Protein AF-A0A3S1RIY6-F1 (afdb_monomer_lite)

Structure (mmCIF, N/CA/C/O backbone):
data_AF-A0A3S1RIY6-F1
#
_entry.id   AF-A0A3S1RIY6-F1
#
loop_
_atom_site.group_PDB
_atom_site.id
_atom_site.type_symbol
_atom_site.label_atom_id
_atom_site.label_alt_id
_atom_site.label_comp_id
_atom_site.label_asym_id
_atom_site.label_entity_id
_atom_site.label_seq_id
_atom_site.pdbx_PDB_ins_code
_atom_site.Cartn_x
_atom_site.Cartn_y
_atom_site.Cartn_z
_atom_site.occupancy
_atom_site.B_iso_or_equiv
_atom_site.auth_seq_id
_atom_site.auth_comp_id
_atom_site.auth_asym_id
_atom_site.auth_atom_id
_atom_site.pdbx_PDB_model_num
ATOM 1 N N . MET A 1 1 ? -24.231 -4.253 39.512 1.00 35.91 1 MET A N 1
ATOM 2 C CA . MET A 1 1 ? -23.791 -5.224 38.495 1.00 35.91 1 MET A CA 1
ATOM 3 C C . MET A 1 1 ? -24.404 -4.764 37.200 1.00 35.91 1 MET A C 1
ATOM 5 O O . MET A 1 1 ? -25.585 -4.988 36.999 1.00 35.91 1 MET A O 1
ATOM 9 N N . ASP A 1 2 ? -23.645 -4.023 36.409 1.00 27.34 2 ASP A N 1
ATOM 10 C CA . ASP A 1 2 ? -24.039 -3.686 35.048 1.00 27.34 2 ASP A CA 1
ATOM 11 C C . ASP A 1 2 ? -22.739 -3.614 34.246 1.00 27.34 2 ASP A C 1
ATOM 13 O O . ASP A 1 2 ? -21.909 -2.732 34.461 1.00 27.34 2 ASP A O 1
ATOM 17 N N . GLN A 1 3 ? -22.477 -4.667 33.478 1.00 28.89 3 GLN A N 1
ATOM 18 C CA . GLN A 1 3 ? -21.347 -4.756 32.562 1.00 28.89 3 GLN A CA 1
ATOM 19 C C . GLN A 1 3 ? -21.934 -4.871 31.164 1.00 28.89 3 GLN A C 1
ATOM 21 O O . GLN A 1 3 ? -22.239 -5.963 30.690 1.00 28.89 3 GLN A O 1
ATOM 26 N N . THR A 1 4 ? -22.097 -3.732 30.507 1.00 28.58 4 THR A N 1
ATOM 27 C CA . THR A 1 4 ? -22.354 -3.676 29.071 1.00 28.58 4 THR A CA 1
ATOM 28 C C . THR A 1 4 ? -21.042 -4.001 28.349 1.00 28.58 4 THR A C 1
ATOM 30 O O . THR A 1 4 ? -20.061 -3.277 28.543 1.00 28.58 4 THR A O 1
ATOM 33 N N . PRO A 1 5 ? -20.951 -5.061 27.524 1.00 32.81 5 PRO A N 1
ATOM 34 C CA . PRO A 1 5 ? -19.734 -5.333 26.776 1.00 32.81 5 PRO A CA 1
ATOM 35 C C . PRO A 1 5 ? -19.618 -4.319 25.637 1.00 32.81 5 PRO A C 1
ATOM 37 O O . PRO A 1 5 ? -20.478 -4.254 24.759 1.00 32.81 5 PRO A O 1
ATOM 40 N N . CYS A 1 6 ? -18.540 -3.537 25.638 1.00 29.17 6 CYS A N 1
ATOM 41 C CA . CYS A 1 6 ? -18.138 -2.752 24.478 1.00 29.17 6 CYS A CA 1
ATOM 42 C C . CYS A 1 6 ? -17.820 -3.721 23.328 1.00 29.17 6 CYS A C 1
ATOM 44 O O . CYS A 1 6 ? -16.926 -4.564 23.437 1.00 29.17 6 CYS A O 1
ATOM 46 N N . ALA A 1 7 ? -18.592 -3.644 22.244 1.00 31.36 7 ALA A N 1
ATOM 47 C CA . ALA A 1 7 ? -18.404 -4.463 21.057 1.00 31.36 7 ALA A CA 1
ATOM 48 C C . ALA A 1 7 ? -17.079 -4.086 20.374 1.00 31.36 7 ALA A C 1
ATOM 50 O O . ALA A 1 7 ? -16.993 -3.108 19.632 1.00 31.36 7 ALA A O 1
ATOM 51 N N . ALA A 1 8 ? -16.036 -4.875 20.630 1.00 33.03 8 ALA A N 1
ATOM 52 C CA . ALA A 1 8 ? -14.768 -4.788 19.923 1.00 33.03 8 ALA A CA 1
ATOM 53 C C . ALA A 1 8 ? -15.004 -5.032 18.423 1.00 33.03 8 ALA A C 1
ATOM 55 O O . ALA A 1 8 ? -15.366 -6.138 18.008 1.00 33.03 8 ALA A O 1
ATOM 56 N N . ARG A 1 9 ? -14.806 -3.994 17.602 1.00 35.38 9 ARG A N 1
ATOM 57 C CA . ARG A 1 9 ? -14.815 -4.106 16.140 1.00 35.38 9 ARG A CA 1
ATOM 58 C C . ARG A 1 9 ? -13.643 -4.997 15.722 1.00 35.38 9 ARG A C 1
ATOM 60 O O . ARG A 1 9 ? -12.498 -4.560 15.688 1.00 35.38 9 ARG A O 1
ATOM 67 N N . LYS A 1 10 ? -13.926 -6.265 15.421 1.00 34.72 10 LYS A N 1
ATOM 68 C CA . LYS A 1 10 ? -12.970 -7.199 14.813 1.00 34.72 10 LYS A CA 1
ATOM 69 C C . LYS A 1 10 ? -12.788 -6.821 13.337 1.00 34.72 10 LYS A C 1
ATOM 71 O O . LYS A 1 10 ? -13.495 -7.339 12.480 1.00 34.72 10 LYS A O 1
ATOM 76 N N . GLY A 1 11 ? -11.902 -5.867 13.056 1.00 33.53 11 GLY A N 1
ATOM 77 C CA . GLY A 1 11 ? -11.528 -5.481 11.690 1.00 33.53 11 GLY A CA 1
ATOM 78 C C . GLY A 1 11 ? -10.600 -6.508 11.025 1.00 33.53 11 GLY A C 1
ATOM 79 O O . GLY A 1 11 ? -9.813 -7.174 11.701 1.00 33.53 11 GLY A O 1
ATOM 80 N N . VAL A 1 12 ? -10.703 -6.649 9.702 1.00 40.56 12 VAL A N 1
ATOM 81 C CA . VAL A 1 12 ? -9.741 -7.362 8.837 1.00 40.56 12 VAL A CA 1
ATOM 82 C C . VAL A 1 12 ? -8.506 -6.474 8.655 1.00 40.56 12 VAL A C 1
ATOM 84 O O . VAL A 1 12 ? -8.635 -5.251 8.613 1.00 40.56 12 VAL A O 1
ATOM 87 N N . CYS A 1 13 ? -7.297 -7.036 8.608 1.00 36.84 13 CYS A N 1
ATOM 88 C CA . CYS A 1 13 ? -6.064 -6.272 8.808 1.00 36.84 13 CYS A CA 1
ATOM 89 C C . CYS A 1 13 ? -5.017 -6.517 7.719 1.00 36.84 13 CYS A C 1
ATOM 91 O O . CYS A 1 13 ? -4.410 -7.574 7.682 1.00 36.84 13 CYS A O 1
ATOM 93 N N . GLY A 1 14 ? -4.673 -5.471 6.968 1.00 35.19 14 GLY A N 1
ATOM 94 C CA . GLY A 1 14 ? -3.287 -5.228 6.575 1.00 35.19 14 GLY A CA 1
ATOM 95 C C . GLY A 1 14 ? -2.860 -5.723 5.194 1.00 35.19 14 GLY A C 1
ATOM 96 O O . GLY A 1 14 ? -2.897 -6.916 4.924 1.00 35.19 14 GLY A O 1
ATOM 97 N N . HIS A 1 15 ? -2.377 -4.770 4.393 1.00 33.91 15 HIS A N 1
ATOM 98 C CA . HIS A 1 15 ? -1.645 -4.910 3.128 1.00 33.91 15 HIS A CA 1
ATOM 99 C C . HIS A 1 15 ? -0.216 -4.455 3.363 1.00 33.91 15 HIS A C 1
ATOM 101 O O . HIS A 1 15 ? -0.038 -3.484 4.091 1.00 33.91 15 HIS A O 1
ATOM 107 N N . TRP A 1 16 ? 0.792 -5.169 2.852 1.00 42.72 16 TRP A N 1
ATOM 108 C CA . TRP A 1 16 ? 2.188 -4.781 3.066 1.00 42.72 16 TRP A CA 1
ATOM 109 C C . TRP A 1 16 ? 3.105 -5.327 1.958 1.00 42.72 16 TRP A C 1
ATOM 111 O O . TRP A 1 16 ? 2.882 -6.425 1.458 1.00 42.72 16 TRP A O 1
ATOM 121 N N . CYS A 1 17 ? 4.151 -4.565 1.652 1.00 28.09 17 CYS A N 1
ATOM 122 C CA . CYS A 1 17 ? 5.409 -4.884 0.962 1.00 28.09 17 CYS A CA 1
ATOM 123 C C . CYS A 1 17 ? 6.441 -4.097 1.809 1.00 28.09 17 CYS A C 1
ATOM 125 O O . CYS A 1 17 ? 6.129 -2.998 2.239 1.00 28.09 17 CYS A O 1
ATOM 127 N N . LYS A 1 18 ? 7.436 -4.695 2.473 1.00 41.38 18 LYS A N 1
ATOM 128 C CA . LYS A 1 18 ? 8.821 -4.806 2.007 1.00 41.38 18 LYS A CA 1
ATOM 129 C C . LYS A 1 18 ? 9.585 -5.792 2.906 1.00 41.38 18 LYS A C 1
ATOM 131 O O . LYS A 1 18 ? 9.272 -6.012 4.081 1.00 41.38 18 LYS A O 1
ATOM 136 N N . TYR A 1 19 ? 10.593 -6.431 2.335 1.00 43.19 19 TYR A N 1
ATOM 137 C CA . TYR A 1 19 ? 11.400 -7.482 2.944 1.00 43.19 19 TYR A CA 1
ATOM 138 C C . TYR A 1 19 ? 11.985 -7.108 4.301 1.00 43.19 19 TYR A C 1
ATOM 140 O O . TYR A 1 19 ? 12.648 -6.090 4.449 1.00 43.19 19 TYR A O 1
ATOM 148 N N . ARG A 1 20 ? 11.847 -8.034 5.257 1.00 46.81 20 ARG A N 1
ATOM 149 C CA . ARG A 1 20 ? 12.282 -7.911 6.657 1.00 46.81 20 ARG A CA 1
ATOM 150 C C . ARG A 1 20 ? 11.552 -6.806 7.428 1.00 46.81 20 ARG A C 1
ATOM 152 O O . ARG A 1 20 ? 12.162 -5.856 7.895 1.00 46.81 20 ARG A O 1
ATOM 159 N N . LYS A 1 21 ? 10.298 -7.069 7.786 1.00 51.34 21 LYS A N 1
ATOM 160 C CA . LYS A 1 21 ? 9.875 -7.516 9.131 1.00 51.34 21 LYS A CA 1
ATOM 161 C C . LYS A 1 21 ? 8.347 -7.409 9.212 1.00 51.34 21 LYS A C 1
ATOM 163 O O . LYS A 1 21 ? 7.731 -6.541 8.612 1.00 51.34 21 LYS A O 1
ATOM 168 N N . SER A 1 22 ? 7.759 -8.301 9.999 1.00 58.22 22 SER A N 1
ATOM 169 C CA . SER A 1 22 ? 6.489 -8.074 10.696 1.00 58.22 22 SER A CA 1
ATOM 170 C C . SER A 1 22 ? 5.176 -8.670 10.180 1.00 58.22 22 SER A C 1
ATOM 172 O O . SER A 1 22 ? 4.260 -8.683 10.989 1.00 58.22 22 SER A O 1
ATOM 174 N N . PHE A 1 23 ? 5.029 -9.283 8.993 1.00 58.00 23 PHE A N 1
ATOM 175 C CA . PHE A 1 23 ? 3.749 -9.983 8.690 1.00 58.00 23 PHE A CA 1
ATOM 176 C C . PHE A 1 23 ? 3.431 -11.071 9.716 1.00 58.00 23 PHE A C 1
ATOM 178 O O . PHE A 1 23 ? 2.338 -11.136 10.270 1.00 58.00 23 PHE A O 1
ATOM 185 N N . HIS A 1 24 ? 4.434 -11.893 10.019 1.00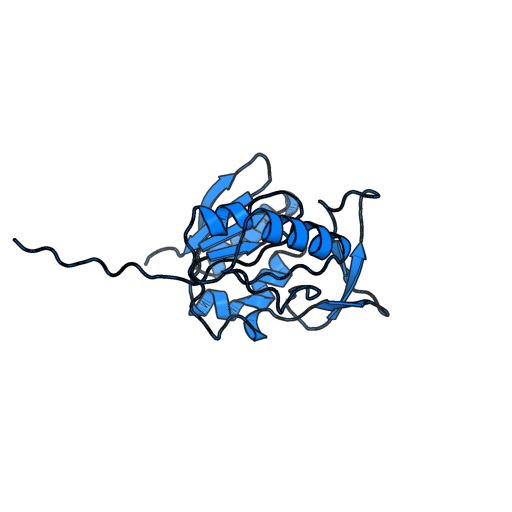 57.12 24 HIS A N 1
ATOM 186 C CA . HIS A 1 24 ? 4.337 -12.900 11.064 1.00 57.12 24 HIS A CA 1
ATOM 187 C C . HIS A 1 24 ? 4.202 -12.276 12.458 1.00 57.12 24 HIS A C 1
ATOM 189 O O . HIS A 1 24 ? 3.623 -12.905 13.331 1.00 57.12 24 HIS A O 1
ATOM 195 N N . ILE A 1 25 ? 4.700 -11.052 12.677 1.00 64.56 25 ILE A N 1
ATOM 196 C CA . ILE A 1 25 ? 4.535 -10.336 13.950 1.00 64.56 25 ILE A CA 1
ATOM 197 C C . ILE A 1 25 ? 3.079 -9.890 14.093 1.00 64.56 25 ILE A C 1
ATOM 199 O O . ILE A 1 25 ? 2.451 -10.208 15.091 1.00 64.56 25 ILE A O 1
ATOM 203 N N . VAL A 1 26 ? 2.497 -9.242 13.085 1.00 67.12 26 VAL A N 1
ATOM 204 C CA . VAL A 1 26 ? 1.083 -8.844 13.100 1.00 67.12 26 VAL A CA 1
ATOM 205 C C . VAL A 1 26 ? 0.185 -10.078 13.217 1.00 67.12 26 VAL A C 1
ATOM 207 O O . VAL A 1 26 ? -0.679 -10.125 14.089 1.00 67.12 26 VAL A O 1
ATOM 210 N N . SER A 1 27 ? 0.438 -11.117 12.414 1.00 70.06 27 SER A N 1
ATOM 211 C CA . SER A 1 27 ? -0.279 -12.399 12.479 1.00 70.06 27 SER A CA 1
ATOM 212 C C . SER A 1 27 ? -0.234 -13.021 13.881 1.00 70.06 27 SER A C 1
ATOM 214 O O . SER A 1 27 ? -1.275 -13.430 14.389 1.00 70.06 27 SER A O 1
ATOM 216 N N . LYS A 1 28 ? 0.937 -13.038 14.536 1.00 65.50 28 LYS A N 1
ATOM 217 C CA . LYS A 1 28 ? 1.121 -13.663 15.857 1.00 65.50 28 LYS A CA 1
ATOM 218 C C . LYS A 1 28 ? 0.683 -12.801 17.038 1.00 65.50 28 LYS A C 1
ATOM 220 O O . LYS A 1 28 ? 0.238 -13.352 18.038 1.00 65.50 28 LYS A O 1
ATOM 225 N N . PHE A 1 29 ? 0.840 -11.481 16.959 1.00 71.56 29 PHE A N 1
ATOM 226 C CA . PHE A 1 29 ? 0.741 -10.593 18.123 1.00 71.56 29 PHE A CA 1
ATOM 227 C C . PHE A 1 29 ? -0.426 -9.607 18.060 1.00 71.56 29 PHE A C 1
ATOM 229 O O . PHE A 1 29 ? -0.853 -9.124 19.103 1.00 71.56 29 PHE A O 1
ATOM 236 N N . CYS A 1 30 ? -0.990 -9.338 16.880 1.00 74.06 30 CYS A N 1
ATOM 237 C CA . CYS A 1 30 ? -2.136 -8.433 16.733 1.00 74.06 30 CYS A CA 1
ATOM 238 C C . CYS A 1 30 ? -3.470 -9.177 16.553 1.00 74.06 30 CYS A C 1
ATOM 240 O O . CYS A 1 30 ? -4.514 -8.537 16.484 1.00 74.06 30 CYS A O 1
ATOM 242 N N . SER A 1 31 ? -3.444 -10.515 16.476 1.00 79.19 31 SER A N 1
ATOM 243 C CA . SER A 1 31 ? -4.620 -11.387 16.301 1.00 79.19 31 SER A CA 1
ATOM 244 C C . SER A 1 31 ? -5.628 -10.913 15.235 1.00 79.19 31 SER A C 1
ATOM 246 O O . SER A 1 31 ? -6.832 -10.862 15.512 1.00 79.19 31 SER A O 1
ATOM 248 N N . PRO A 1 32 ? -5.186 -10.547 14.016 1.00 83.00 32 PRO A N 1
ATOM 249 C CA . PRO A 1 32 ? -6.114 -10.142 12.974 1.00 83.00 32 PRO A CA 1
ATOM 250 C C . PRO A 1 32 ? -6.952 -11.329 12.497 1.00 83.00 32 PRO A C 1
ATOM 252 O O . PRO A 1 32 ? -6.477 -12.467 12.446 1.00 83.00 32 PRO A O 1
ATOM 255 N N . SER A 1 33 ? -8.194 -11.044 12.105 1.00 86.44 33 SER A N 1
ATOM 256 C CA . SER A 1 33 ? -9.096 -12.052 11.535 1.00 86.44 33 SER A CA 1
ATOM 257 C C . SER A 1 33 ? -8.578 -12.606 10.203 1.00 86.44 33 SER A C 1
ATOM 259 O O . SER A 1 33 ? -8.671 -13.806 9.962 1.00 86.44 33 SER A O 1
ATOM 261 N N . GLU A 1 34 ? -7.995 -11.745 9.370 1.00 90.50 34 GLU A N 1
ATOM 262 C CA . GLU A 1 34 ? -7.371 -12.073 8.087 1.00 90.50 34 GLU A CA 1
ATOM 263 C C . GLU A 1 34 ? -6.351 -10.975 7.734 1.00 90.50 34 GLU A C 1
ATOM 265 O O . GLU A 1 34 ? -6.549 -9.808 8.091 1.00 90.50 34 GLU A O 1
ATOM 270 N N . ILE A 1 35 ? -5.271 -11.367 7.051 1.00 91.56 35 ILE A N 1
ATOM 271 C CA . ILE A 1 35 ? -4.254 -10.493 6.456 1.00 91.56 35 ILE A CA 1
ATOM 272 C C . ILE A 1 35 ? -4.254 -10.682 4.950 1.00 91.56 35 ILE A C 1
ATOM 274 O O . ILE A 1 35 ? -4.184 -11.816 4.500 1.00 91.56 35 ILE A O 1
ATOM 278 N N . ILE A 1 36 ? -4.300 -9.601 4.172 1.00 93.62 36 ILE A N 1
ATOM 279 C CA . ILE A 1 36 ? -4.349 -9.665 2.706 1.00 93.62 36 ILE A CA 1
ATOM 280 C C . ILE A 1 36 ? -3.091 -9.011 2.144 1.00 93.62 36 ILE A C 1
ATOM 282 O O . ILE A 1 36 ? -2.884 -7.816 2.316 1.00 93.62 36 ILE A O 1
ATOM 286 N N . ILE A 1 37 ? -2.238 -9.778 1.468 1.00 93.00 37 ILE A N 1
ATOM 287 C CA . ILE A 1 37 ? -0.924 -9.282 1.041 1.00 93.00 37 ILE A CA 1
ATOM 288 C C . ILE A 1 37 ? -0.893 -8.988 -0.457 1.00 93.00 37 ILE A C 1
ATOM 290 O O . ILE A 1 37 ? -1.213 -9.850 -1.270 1.00 93.00 37 ILE A O 1
ATOM 294 N N . PHE A 1 38 ? -0.405 -7.793 -0.793 1.00 95.19 38 PHE A N 1
ATOM 295 C CA . PHE A 1 38 ? -0.047 -7.381 -2.146 1.00 95.19 38 PHE A CA 1
ATOM 296 C C . PHE A 1 38 ? 1.457 -7.137 -2.170 1.00 95.19 38 PHE A C 1
ATOM 298 O O . PHE A 1 38 ? 1.952 -6.180 -1.579 1.00 95.19 38 PHE A O 1
ATOM 305 N N . GLU A 1 39 ? 2.178 -8.044 -2.818 1.00 94.50 39 GLU A N 1
ATOM 306 C CA . GLU A 1 39 ? 3.630 -8.000 -2.951 1.00 94.50 39 GLU A CA 1
ATOM 307 C C . GLU A 1 39 ? 3.974 -8.333 -4.407 1.00 94.50 39 GLU A C 1
ATOM 309 O O . GLU A 1 39 ? 3.844 -9.495 -4.805 1.00 94.50 39 GLU A O 1
ATOM 314 N N . PRO A 1 40 ? 4.344 -7.336 -5.224 1.00 94.25 40 PRO A N 1
ATOM 315 C CA . PRO A 1 40 ? 4.599 -7.542 -6.644 1.00 94.25 40 PRO A CA 1
ATOM 316 C C . PRO A 1 40 ? 6.003 -8.069 -6.963 1.00 94.25 40 PRO A C 1
ATOM 318 O O . PRO A 1 40 ? 6.206 -8.617 -8.044 1.00 94.25 40 PRO A O 1
ATOM 321 N N . ASN A 1 41 ? 6.987 -7.904 -6.073 1.00 92.12 41 ASN A N 1
ATOM 322 C CA . ASN A 1 41 ? 8.376 -8.253 -6.362 1.00 92.12 41 ASN A CA 1
ATOM 323 C C . ASN A 1 41 ? 8.583 -9.781 -6.246 1.00 92.12 41 ASN A C 1
ATOM 325 O O . ASN A 1 41 ? 8.442 -10.331 -5.153 1.00 92.12 41 ASN A O 1
ATOM 329 N N . PRO A 1 42 ? 8.957 -10.501 -7.324 1.00 91.38 42 PRO A N 1
ATOM 330 C CA . PRO A 1 42 ? 9.031 -11.967 -7.302 1.00 91.38 42 PRO A CA 1
ATOM 331 C C . PRO A 1 42 ? 10.009 -12.531 -6.270 1.00 91.38 42 PRO A C 1
ATOM 333 O O . PRO A 1 42 ? 9.673 -13.462 -5.541 1.00 91.38 42 PRO A O 1
ATOM 336 N N . ASN A 1 43 ? 11.174 -11.899 -6.119 1.00 89.88 43 ASN A N 1
ATOM 337 C CA . ASN A 1 43 ? 12.148 -12.295 -5.103 1.00 89.88 43 ASN A CA 1
ATOM 338 C C . ASN A 1 43 ? 11.541 -12.185 -3.673 1.00 89.88 43 ASN A C 1
ATOM 340 O O . ASN A 1 43 ? 12.027 -12.798 -2.721 1.00 89.88 43 ASN A O 1
ATOM 344 N N . ALA A 1 44 ? 10.473 -11.387 -3.506 1.00 89.12 44 ALA A N 1
ATOM 345 C CA . ALA A 1 44 ? 9.912 -10.947 -2.220 1.00 89.12 44 ALA A CA 1
ATOM 346 C C . ALA A 1 44 ? 8.867 -11.876 -1.735 1.00 89.12 44 ALA A C 1
ATOM 348 O O . ALA A 1 44 ? 8.869 -12.282 -0.576 1.00 89.12 44 ALA A O 1
ATOM 349 N N . ILE A 1 45 ? 8.047 -12.260 -2.692 1.00 92.88 45 ILE A N 1
ATOM 350 C CA . ILE A 1 45 ? 7.144 -13.373 -2.612 1.00 92.88 45 ILE A CA 1
ATOM 351 C C . ILE A 1 45 ? 7.895 -14.610 -2.105 1.00 92.88 45 ILE A C 1
ATOM 353 O O . ILE A 1 45 ? 7.412 -15.257 -1.176 1.00 92.88 45 ILE A O 1
ATOM 357 N N . ASP A 1 46 ? 9.083 -14.909 -2.639 1.00 92.44 46 ASP A N 1
ATOM 358 C CA . ASP A 1 46 ? 9.847 -16.089 -2.220 1.00 92.44 46 ASP A CA 1
ATOM 359 C C . ASP A 1 46 ? 10.266 -16.016 -0.745 1.00 92.44 46 ASP A C 1
ATOM 361 O O . ASP A 1 46 ? 10.002 -16.939 0.033 1.00 92.44 46 ASP A O 1
ATOM 365 N N . ILE A 1 47 ? 10.836 -14.887 -0.309 1.00 90.62 47 ILE A N 1
ATOM 366 C CA . ILE A 1 47 ? 11.221 -14.693 1.099 1.00 90.62 47 ILE A CA 1
ATOM 367 C C . ILE A 1 47 ? 9.991 -14.639 2.021 1.00 90.62 47 ILE A C 1
ATOM 369 O O . ILE A 1 47 ? 10.014 -15.180 3.132 1.00 90.62 47 ILE A O 1
ATOM 373 N N . LEU A 1 48 ? 8.902 -14.011 1.582 1.00 89.69 48 LEU A N 1
ATOM 374 C CA . LEU A 1 48 ? 7.640 -13.933 2.312 1.00 89.69 48 LEU A CA 1
ATOM 375 C C . LEU A 1 48 ? 7.080 -15.330 2.580 1.00 89.69 48 LEU A C 1
ATOM 377 O O . LEU A 1 48 ? 6.766 -15.641 3.728 1.00 89.69 48 LEU A O 1
ATOM 381 N N . LYS A 1 49 ? 7.000 -16.184 1.555 1.00 91.44 49 LYS A N 1
ATOM 382 C CA . LYS A 1 49 ? 6.488 -17.556 1.680 1.00 91.44 49 LYS A CA 1
ATOM 383 C C . LYS A 1 49 ? 7.285 -18.368 2.699 1.00 91.44 49 LYS A C 1
ATOM 385 O O . LYS A 1 49 ? 6.689 -19.030 3.550 1.00 91.44 49 LYS A O 1
ATOM 390 N N . ILE A 1 50 ? 8.616 -18.255 2.677 1.00 90.62 50 ILE A N 1
ATOM 391 C CA . ILE A 1 50 ? 9.488 -18.890 3.677 1.00 90.62 50 ILE A CA 1
ATOM 392 C C . ILE A 1 50 ? 9.145 -18.381 5.083 1.00 90.62 50 ILE A C 1
ATOM 394 O O . ILE A 1 50 ? 8.930 -19.176 5.997 1.00 90.62 50 ILE A O 1
ATOM 398 N N . ASN A 1 51 ? 9.029 -17.063 5.262 1.00 87.44 51 ASN A N 1
ATOM 399 C CA . ASN A 1 51 ? 8.722 -16.469 6.564 1.00 87.44 51 ASN A CA 1
ATOM 400 C C . ASN A 1 51 ? 7.347 -16.881 7.102 1.00 87.44 51 ASN A C 1
ATOM 402 O O . ASN A 1 51 ? 7.230 -17.149 8.298 1.00 87.44 51 ASN A O 1
ATOM 406 N N . LEU A 1 52 ? 6.319 -16.933 6.251 1.00 89.25 52 LEU A N 1
ATOM 407 C CA . LEU A 1 52 ? 4.978 -17.383 6.636 1.00 89.25 52 LEU A CA 1
ATOM 408 C C . LEU A 1 52 ? 5.001 -18.847 7.084 1.00 89.25 52 LEU A C 1
ATOM 410 O O . LEU A 1 52 ? 4.464 -19.168 8.146 1.00 89.25 52 LEU A O 1
ATOM 414 N N . SER A 1 53 ? 5.697 -19.706 6.331 1.00 89.75 53 SER A N 1
ATOM 415 C CA . SER A 1 53 ? 5.857 -21.124 6.663 1.00 89.75 53 SER A CA 1
ATOM 416 C C . SER A 1 53 ? 6.583 -21.322 7.994 1.00 89.75 53 SER A C 1
ATOM 418 O O . SER A 1 53 ? 6.102 -22.062 8.848 1.00 89.75 53 SER A O 1
ATOM 420 N N . LEU A 1 54 ? 7.714 -20.640 8.206 1.00 88.81 54 LEU A N 1
ATOM 421 C CA . LEU A 1 54 ? 8.495 -20.737 9.447 1.00 88.81 54 LEU A CA 1
ATOM 422 C C . LEU A 1 54 ? 7.714 -20.269 10.681 1.00 88.81 54 LEU A C 1
ATOM 424 O O . LEU A 1 54 ? 8.021 -20.665 11.803 1.00 88.81 54 LEU A O 1
ATOM 428 N N . ASN A 1 55 ? 6.712 -19.412 10.486 1.00 84.88 55 ASN A N 1
ATOM 429 C CA . ASN A 1 55 ? 5.924 -18.838 11.565 1.00 84.88 55 ASN A CA 1
ATOM 430 C C . ASN A 1 55 ? 4.537 -19.468 11.735 1.00 84.88 55 ASN A C 1
ATOM 432 O O . ASN A 1 55 ? 3.825 -19.042 12.642 1.00 84.88 55 ASN A O 1
ATOM 436 N N . ALA A 1 56 ? 4.181 -20.473 10.929 1.00 88.62 56 ALA A N 1
ATOM 437 C CA . ALA A 1 56 ? 2.872 -21.129 10.945 1.00 88.62 56 ALA A CA 1
ATOM 438 C C . ALA A 1 56 ? 1.692 -20.138 10.836 1.00 88.62 56 ALA A C 1
ATOM 440 O O . ALA A 1 56 ? 0.664 -20.289 11.495 1.00 88.62 56 ALA A O 1
ATOM 441 N N . CYS A 1 57 ? 1.850 -19.099 10.012 1.00 85.69 57 CYS A N 1
ATOM 442 C CA . CYS A 1 57 ? 0.809 -18.100 9.786 1.00 85.69 57 CYS A CA 1
ATOM 443 C C . CYS A 1 57 ? -0.287 -18.674 8.875 1.00 85.69 57 CYS A C 1
ATOM 445 O O . CYS A 1 57 ? -0.052 -18.869 7.686 1.00 85.69 57 CYS A O 1
ATOM 447 N N . SER A 1 58 ? -1.480 -18.924 9.419 1.00 86.06 58 SER A N 1
ATOM 448 C CA . SER A 1 58 ? -2.626 -19.482 8.676 1.00 86.06 58 SER A CA 1
ATOM 449 C C . SER A 1 58 ? -3.703 -18.458 8.310 1.00 86.06 58 SER A C 1
ATOM 451 O O . SER A 1 58 ? -4.567 -18.745 7.488 1.00 86.06 58 SER A O 1
ATOM 453 N N . ASN A 1 59 ? -3.657 -17.257 8.888 1.00 86.94 59 ASN A N 1
ATOM 454 C CA . ASN A 1 59 ? -4.616 -16.174 8.652 1.00 86.94 59 ASN A CA 1
ATOM 455 C C . ASN A 1 59 ? -4.164 -15.194 7.557 1.00 86.94 59 ASN A C 1
ATOM 457 O O . ASN A 1 59 ? -4.554 -14.029 7.580 1.00 86.94 59 ASN A O 1
ATOM 461 N N . VAL A 1 60 ? -3.314 -15.639 6.629 1.00 90.31 60 VAL A N 1
ATOM 462 C CA . VAL A 1 60 ? -2.723 -14.795 5.585 1.00 90.31 60 VAL A CA 1
ATOM 463 C C . VAL A 1 60 ? -3.223 -15.237 4.216 1.00 90.31 60 VAL A C 1
ATOM 465 O O . VAL A 1 60 ? -2.910 -16.330 3.753 1.00 90.31 60 VAL A O 1
ATOM 468 N N . ASN A 1 61 ? -3.983 -14.364 3.569 1.00 91.81 61 ASN A N 1
ATOM 469 C CA . ASN A 1 61 ? -4.420 -14.473 2.192 1.00 91.81 61 ASN A CA 1
ATOM 470 C C . ASN A 1 61 ? -3.291 -14.017 1.252 1.00 91.81 61 ASN A C 1
ATOM 472 O O . ASN A 1 61 ? -2.824 -12.875 1.310 1.00 91.81 61 ASN A O 1
ATOM 476 N N . ILE A 1 62 ? -2.863 -14.944 0.396 1.00 93.44 62 ILE A N 1
ATOM 477 C CA . ILE A 1 62 ? -1.755 -14.791 -0.553 1.00 93.44 62 ILE A CA 1
ATOM 478 C C . ILE A 1 62 ? -2.222 -14.792 -2.018 1.00 93.44 62 ILE A C 1
ATOM 480 O O . ILE A 1 62 ? -1.396 -14.910 -2.922 1.00 93.44 62 ILE A O 1
ATOM 484 N N . ASP A 1 63 ? -3.525 -14.654 -2.267 1.00 94.75 63 ASP A N 1
ATOM 485 C CA . ASP A 1 63 ? -4.107 -14.731 -3.615 1.00 94.75 63 ASP A CA 1
ATOM 486 C C . ASP A 1 63 ? -3.670 -13.564 -4.519 1.00 94.75 63 ASP A C 1
ATOM 488 O O . ASP A 1 63 ? -3.762 -13.653 -5.742 1.00 94.75 63 ASP A O 1
ATOM 492 N N . TYR A 1 64 ? -3.155 -12.482 -3.925 1.00 94.75 64 TYR A N 1
ATOM 493 C CA . TYR A 1 64 ? -2.752 -11.256 -4.620 1.00 94.75 64 TYR A CA 1
ATOM 494 C C . TYR A 1 64 ? -1.229 -11.062 -4.711 1.00 94.75 64 TYR A C 1
ATOM 496 O O . TYR A 1 64 ? -0.750 -9.985 -5.073 1.00 94.75 64 TYR A O 1
ATOM 504 N N . LEU A 1 65 ? -0.438 -12.100 -4.415 1.00 95.12 65 LEU A N 1
ATOM 505 C CA . LEU A 1 65 ? 1.006 -12.066 -4.658 1.00 95.12 65 LEU A CA 1
ATOM 506 C C . LEU A 1 65 ? 1.293 -11.930 -6.164 1.00 95.12 65 LEU A C 1
ATOM 508 O O . LEU A 1 65 ? 0.708 -12.631 -6.987 1.00 95.12 65 LEU A O 1
ATOM 512 N N . GLY A 1 66 ? 2.212 -11.032 -6.522 1.00 94.56 66 GLY A N 1
ATOM 513 C CA . GLY A 1 66 ? 2.531 -10.670 -7.908 1.00 94.56 66 GLY A CA 1
ATOM 514 C C . GLY A 1 66 ? 1.701 -9.509 -8.469 1.00 94.56 66 GLY A C 1
ATOM 515 O O . GLY A 1 66 ? 1.901 -9.123 -9.621 1.00 94.56 66 GLY A O 1
ATOM 516 N N . VAL A 1 67 ? 0.793 -8.935 -7.674 1.00 95.62 67 VAL A N 1
ATOM 517 C CA . VAL A 1 67 ? 0.010 -7.745 -8.033 1.00 95.62 67 VAL A CA 1
ATOM 518 C C . VAL A 1 67 ? 0.525 -6.537 -7.256 1.00 95.62 67 VAL A C 1
ATOM 520 O O . VAL A 1 67 ? 0.706 -6.596 -6.040 1.00 95.62 67 VAL A O 1
ATOM 523 N N . ALA A 1 68 ? 0.741 -5.429 -7.962 1.00 96.38 68 ALA A N 1
ATOM 524 C CA . ALA A 1 68 ? 0.990 -4.123 -7.363 1.00 96.38 68 ALA A CA 1
ATOM 525 C C . ALA A 1 68 ? -0.323 -3.337 -7.253 1.00 96.38 68 ALA A C 1
ATOM 527 O O . ALA A 1 68 ? -1.223 -3.491 -8.082 1.00 96.38 68 ALA A O 1
ATOM 528 N N . LEU A 1 69 ? -0.426 -2.464 -6.253 1.00 97.31 69 LEU A N 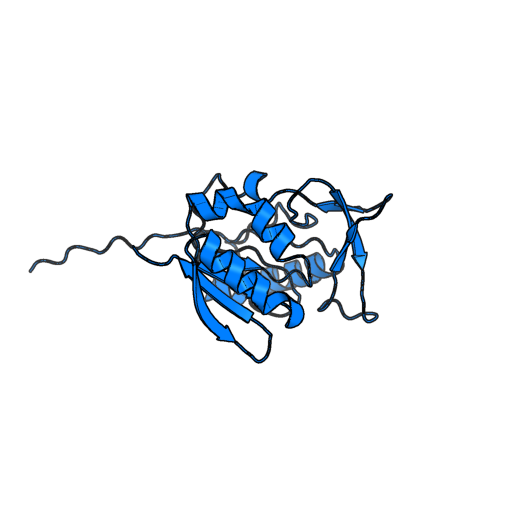1
ATOM 529 C CA . LEU A 1 69 ? -1.532 -1.514 -6.162 1.00 97.31 69 LEU A CA 1
ATOM 530 C C . LEU A 1 69 ? -1.164 -0.196 -6.851 1.00 97.31 69 LEU A C 1
ATOM 532 O O . LEU A 1 69 ? -0.033 0.270 -6.740 1.00 97.31 69 LEU A O 1
ATOM 536 N N . SER A 1 70 ? -2.120 0.396 -7.559 1.00 97.06 70 SER A N 1
ATOM 537 C CA . SER A 1 70 ? -1.981 1.686 -8.251 1.00 97.06 70 SER A CA 1
ATOM 538 C C . SER A 1 70 ? -3.325 2.395 -8.353 1.00 97.06 70 SER A C 1
ATOM 540 O O . SER A 1 70 ? -4.363 1.780 -8.124 1.00 97.06 70 SER A O 1
ATOM 542 N N . SER A 1 71 ? -3.345 3.674 -8.736 1.00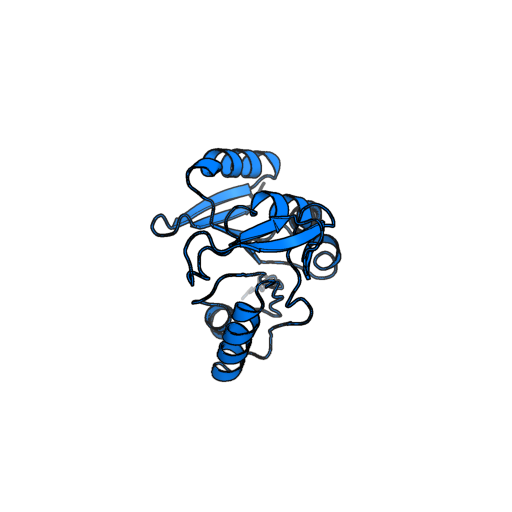 97.44 71 SER A N 1
ATOM 543 C CA . SER A 1 71 ? -4.617 4.380 -8.937 1.00 97.44 71 SER A CA 1
ATOM 544 C C . SER A 1 71 ? -5.362 3.944 -10.194 1.00 97.44 71 SER A C 1
ATOM 546 O O . SER A 1 71 ? -6.588 4.027 -10.242 1.00 97.44 71 SER A O 1
ATOM 548 N N . GLU A 1 72 ? -4.634 3.451 -11.194 1.00 96.62 72 GLU A N 1
ATOM 549 C CA . GLU A 1 72 ? -5.162 3.048 -12.495 1.00 96.62 72 GLU A CA 1
ATOM 550 C C . GLU A 1 72 ? -4.473 1.763 -12.982 1.00 96.62 72 GLU A C 1
ATOM 552 O O . GLU A 1 72 ? -3.324 1.508 -12.596 1.00 96.62 72 GLU A O 1
ATOM 557 N N . PRO A 1 73 ? -5.143 0.935 -13.809 1.00 97.31 73 PRO A N 1
ATOM 558 C CA . PRO A 1 73 ? -4.530 -0.254 -14.388 1.00 97.31 73 PRO A CA 1
ATOM 559 C C . PRO A 1 73 ? -3.311 0.087 -15.250 1.00 97.31 73 PRO A C 1
ATOM 561 O O . PRO A 1 73 ? -3.425 0.840 -16.213 1.00 97.31 73 PRO A O 1
ATOM 564 N N . LYS A 1 74 ? -2.162 -0.516 -14.939 1.00 95.81 74 LYS A N 1
ATOM 565 C CA . LYS A 1 74 ? -0.926 -0.392 -15.730 1.00 95.81 74 LYS A CA 1
ATOM 566 C C . LYS A 1 74 ? -0.058 -1.639 -15.600 1.00 95.81 74 LYS A C 1
ATOM 568 O O . LYS A 1 74 ? -0.330 -2.524 -14.785 1.00 95.81 74 LYS A O 1
ATOM 573 N N . ILE A 1 75 ? 0.985 -1.706 -16.417 1.00 96.38 75 ILE A N 1
ATOM 574 C CA . ILE A 1 75 ? 2.025 -2.731 -16.330 1.00 96.38 75 ILE A CA 1
ATOM 575 C C . ILE A 1 75 ? 3.344 -2.094 -15.907 1.00 96.38 75 ILE A C 1
ATOM 577 O O . ILE A 1 75 ? 3.670 -0.978 -16.306 1.00 96.38 75 ILE A O 1
ATOM 581 N N . ALA A 1 76 ? 4.092 -2.805 -15.072 1.00 95.50 76 ALA A N 1
ATOM 582 C CA . ALA A 1 76 ? 5.330 -2.312 -14.494 1.00 95.50 76 ALA A CA 1
ATOM 583 C C . ALA A 1 76 ? 6.418 -3.387 -14.471 1.00 95.50 76 ALA A C 1
ATOM 585 O O . ALA A 1 76 ? 6.155 -4.585 -14.618 1.00 95.50 76 ALA A O 1
ATOM 586 N N . ASN A 1 77 ? 7.649 -2.937 -14.252 1.00 94.12 77 ASN A N 1
ATOM 587 C CA . ASN A 1 77 ? 8.787 -3.771 -13.901 1.00 94.12 77 ASN A CA 1
ATOM 588 C C . ASN A 1 77 ? 9.349 -3.355 -12.543 1.00 94.12 77 ASN A C 1
ATOM 590 O O . ASN A 1 77 ? 9.217 -2.205 -12.119 1.00 94.12 77 ASN A O 1
ATOM 594 N N . VAL A 1 78 ? 10.011 -4.304 -11.878 1.00 91.00 78 VAL A N 1
ATOM 595 C CA . VAL A 1 78 ? 10.773 -3.999 -10.667 1.00 91.00 78 VAL A CA 1
ATOM 596 C C . VAL A 1 78 ? 12.032 -3.238 -11.060 1.00 91.00 78 VAL A C 1
ATOM 598 O O . VAL A 1 78 ? 12.825 -3.715 -11.873 1.00 91.00 78 VAL A O 1
ATOM 601 N N . PHE A 1 79 ? 12.232 -2.082 -10.447 1.00 89.06 79 PHE A N 1
ATOM 602 C CA . PHE A 1 79 ? 13.457 -1.307 -10.539 1.00 89.06 79 PHE A CA 1
ATOM 603 C C . PHE A 1 79 ? 14.187 -1.330 -9.196 1.00 89.06 79 PHE A C 1
ATOM 605 O O . PHE A 1 79 ? 13.567 -1.172 -8.146 1.00 89.06 79 PHE A O 1
ATOM 612 N N . TYR A 1 80 ? 15.506 -1.520 -9.229 1.00 87.00 80 TYR A N 1
ATOM 613 C CA . TYR A 1 80 ? 16.362 -1.510 -8.043 1.00 87.00 80 TYR A CA 1
ATOM 614 C C . TYR A 1 80 ? 17.319 -0.311 -8.132 1.00 87.00 80 TYR A C 1
ATOM 616 O O . TYR A 1 80 ? 18.322 -0.409 -8.844 1.00 87.00 80 TYR A O 1
ATOM 624 N N . PRO A 1 81 ? 17.050 0.803 -7.419 1.00 79.25 81 PRO A N 1
ATOM 625 C CA . PRO A 1 81 ? 17.918 1.985 -7.424 1.00 79.25 81 PRO A CA 1
ATOM 626 C C . PRO A 1 81 ? 19.354 1.664 -6.992 1.00 79.25 81 PRO A C 1
ATOM 628 O O . PRO A 1 81 ? 20.318 2.216 -7.517 1.00 79.25 81 PRO A O 1
ATOM 631 N N . ILE A 1 82 ? 19.493 0.726 -6.052 1.00 79.06 82 ILE A N 1
ATOM 632 C CA . ILE A 1 82 ? 20.767 0.154 -5.625 1.00 79.06 82 ILE A CA 1
ATOM 633 C C . ILE A 1 82 ? 20.724 -1.342 -5.938 1.00 79.06 82 ILE A C 1
ATOM 635 O O . ILE A 1 82 ? 19.813 -2.049 -5.502 1.00 79.06 82 ILE A O 1
ATOM 639 N N . SER A 1 83 ? 21.720 -1.832 -6.681 1.00 75.25 83 SER A N 1
ATOM 640 C CA . SER A 1 83 ? 21.817 -3.248 -7.058 1.00 75.25 83 SER A CA 1
ATOM 641 C C . SER A 1 83 ? 21.691 -4.159 -5.834 1.00 75.25 83 SER A C 1
ATOM 643 O O . SER A 1 83 ? 22.342 -3.936 -4.815 1.00 75.25 83 SER A O 1
ATOM 645 N N . ASN A 1 84 ? 20.872 -5.207 -5.946 1.00 64.88 84 ASN A N 1
ATOM 646 C CA . ASN A 1 84 ? 20.552 -6.163 -4.876 1.00 64.88 84 ASN A CA 1
ATOM 647 C C . ASN A 1 84 ? 19.934 -5.559 -3.599 1.00 64.88 84 ASN A C 1
ATOM 649 O O . ASN A 1 84 ? 19.777 -6.276 -2.608 1.00 64.88 84 ASN A O 1
ATOM 653 N N . ASN A 1 85 ? 19.526 -4.287 -3.598 1.00 72.44 85 ASN A N 1
ATOM 654 C CA . ASN A 1 85 ? 18.771 -3.710 -2.493 1.00 72.44 85 ASN A CA 1
ATOM 655 C C . ASN A 1 85 ? 17.266 -3.841 -2.744 1.00 72.44 85 ASN A C 1
ATOM 657 O O . ASN A 1 85 ? 16.603 -2.929 -3.235 1.00 72.44 85 ASN A O 1
ATOM 661 N N . MET A 1 86 ? 16.708 -4.994 -2.378 1.00 72.81 86 MET A N 1
ATOM 662 C CA . MET A 1 86 ? 15.267 -5.241 -2.509 1.00 72.81 86 MET A CA 1
ATOM 663 C C . MET A 1 86 ? 14.429 -4.361 -1.574 1.00 72.81 86 MET A C 1
ATOM 665 O O . MET A 1 86 ? 13.231 -4.211 -1.790 1.00 72.81 86 MET A O 1
ATOM 669 N N . GLY A 1 87 ? 15.066 -3.777 -0.555 1.00 64.75 87 GLY A N 1
ATOM 670 C CA . GLY A 1 87 ? 14.455 -2.858 0.391 1.00 64.75 87 GLY A CA 1
ATOM 671 C C . GLY A 1 87 ? 14.288 -1.436 -0.131 1.00 64.75 87 GLY A C 1
ATOM 672 O O . GLY A 1 87 ? 13.912 -0.602 0.662 1.00 64.75 87 GLY A O 1
ATOM 673 N N . GLN A 1 88 ? 14.588 -1.152 -1.399 1.00 77.19 88 GLN A N 1
ATOM 674 C CA . GLN A 1 88 ? 14.248 0.114 -2.068 1.00 77.19 88 GLN A CA 1
ATOM 675 C C . GLN A 1 88 ? 13.680 -0.147 -3.468 1.00 77.19 88 GLN A C 1
ATOM 677 O O . GLN A 1 88 ? 13.802 0.672 -4.376 1.00 77.19 88 GLN A O 1
ATOM 682 N N . ALA A 1 89 ? 13.147 -1.353 -3.683 1.00 83.50 89 ALA A N 1
ATOM 683 C CA . ALA A 1 89 ? 12.630 -1.753 -4.979 1.00 83.50 89 ALA A CA 1
ATOM 684 C C . ALA A 1 89 ? 11.362 -0.962 -5.309 1.00 83.50 89 ALA A C 1
ATOM 686 O O . ALA A 1 89 ? 10.444 -0.897 -4.498 1.00 83.50 89 ALA A O 1
ATOM 687 N N . GLN A 1 90 ? 11.301 -0.425 -6.522 1.00 88.19 90 GLN A N 1
ATOM 688 C CA . GLN A 1 90 ? 10.181 0.376 -7.003 1.00 88.19 90 GLN A CA 1
ATOM 689 C C . GLN A 1 90 ? 9.459 -0.341 -8.138 1.00 88.19 90 GLN A C 1
ATOM 691 O O . GLN A 1 90 ? 10.071 -1.110 -8.884 1.00 88.19 90 GLN A O 1
ATOM 696 N N . MET A 1 91 ? 8.168 -0.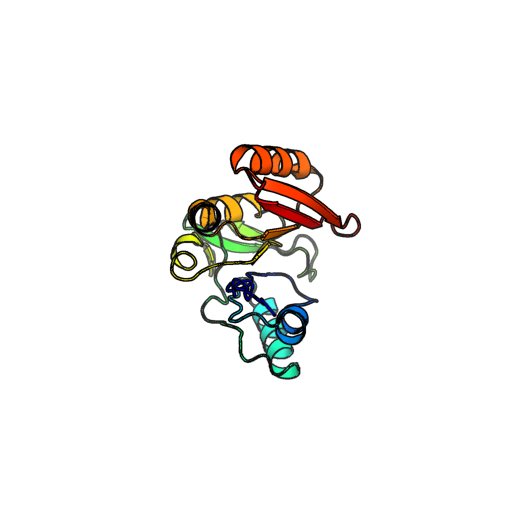061 -8.301 1.00 90.62 91 MET A N 1
ATOM 697 C CA . MET A 1 91 ? 7.400 -0.492 -9.471 1.00 90.62 91 MET A CA 1
ATOM 698 C C . MET A 1 91 ? 7.341 0.658 -10.473 1.00 90.62 91 MET A C 1
ATOM 700 O O . MET A 1 91 ? 6.615 1.628 -10.260 1.00 90.62 91 MET A O 1
ATOM 704 N N . LEU A 1 92 ? 8.105 0.554 -11.561 1.00 90.81 92 LEU A N 1
ATOM 705 C CA . LEU A 1 92 ? 8.122 1.564 -12.620 1.00 90.81 92 LEU A CA 1
ATOM 706 C C . LEU A 1 92 ? 7.322 1.082 -13.824 1.00 90.81 92 LEU A C 1
ATOM 708 O O . LEU A 1 92 ? 7.474 -0.060 -14.259 1.00 90.81 92 LEU A O 1
ATOM 712 N N . GLU A 1 93 ? 6.476 1.961 -14.354 1.00 92.44 93 GLU A N 1
ATOM 713 C CA . GLU A 1 93 ? 5.690 1.693 -15.556 1.00 92.44 93 GLU A CA 1
ATOM 714 C C . GLU A 1 93 ? 6.596 1.354 -16.746 1.00 92.44 93 GLU A C 1
ATOM 716 O O . GLU A 1 93 ? 7.679 1.923 -16.901 1.00 92.44 93 GLU A O 1
ATOM 721 N N . ALA A 1 94 ? 6.176 0.385 -17.560 1.00 90.88 94 ALA A N 1
ATOM 722 C CA . ALA A 1 94 ? 6.969 -0.105 -18.679 1.00 90.88 94 ALA A CA 1
ATOM 723 C C . ALA A 1 94 ? 6.085 -0.626 -19.817 1.00 90.88 94 ALA A C 1
ATOM 725 O O . ALA A 1 94 ? 5.157 -1.387 -19.565 1.00 90.88 94 ALA A O 1
ATOM 726 N N . ASP A 1 95 ? 6.454 -0.342 -21.070 1.00 86.81 95 ASP A N 1
ATOM 727 C CA . ASP A 1 95 ? 5.725 -0.801 -22.269 1.00 86.81 95 ASP A CA 1
ATOM 728 C C . ASP A 1 95 ? 5.572 -2.332 -22.342 1.00 86.81 95 ASP A C 1
ATOM 730 O O . ASP A 1 95 ? 4.611 -2.867 -22.900 1.00 86.81 95 ASP A O 1
ATOM 734 N N . HIS A 1 96 ? 6.532 -3.054 -21.758 1.00 89.12 96 HIS A N 1
ATOM 735 C CA . HIS A 1 96 ? 6.580 -4.515 -21.696 1.00 89.12 96 HIS A CA 1
ATOM 736 C C . HIS A 1 96 ? 6.835 -4.998 -20.259 1.00 89.12 96 HIS A C 1
ATOM 738 O O . HIS A 1 96 ? 7.728 -5.806 -20.001 1.00 89.12 96 HIS A O 1
ATOM 744 N N . GLY A 1 97 ? 6.079 -4.446 -19.306 1.00 88.12 97 GLY A N 1
ATOM 745 C CA . GLY A 1 97 ? 6.085 -4.867 -17.906 1.00 88.12 97 GLY A CA 1
ATOM 746 C C . GLY A 1 97 ? 5.497 -6.264 -17.679 1.00 88.12 97 GLY A C 1
ATOM 747 O O . GLY A 1 97 ? 4.569 -6.683 -18.372 1.00 88.12 97 GLY A O 1
ATOM 748 N N . VAL A 1 98 ? 6.016 -6.980 -16.678 1.00 92.88 98 VAL A N 1
ATOM 749 C CA . VAL A 1 98 ? 5.508 -8.309 -16.271 1.00 92.88 98 VAL A CA 1
ATOM 750 C C . VAL A 1 98 ? 4.635 -8.269 -15.015 1.00 92.88 98 VAL A C 1
ATOM 752 O O . VAL A 1 98 ? 3.965 -9.252 -14.700 1.00 92.88 98 VAL A O 1
ATOM 755 N N . ILE A 1 99 ? 4.618 -7.141 -14.303 1.00 94.56 99 ILE A N 1
ATOM 756 C CA . ILE A 1 99 ? 3.824 -6.939 -13.089 1.00 94.56 99 ILE A CA 1
ATOM 757 C C . ILE A 1 99 ? 2.561 -6.171 -13.447 1.00 94.56 99 ILE A C 1
ATOM 759 O O . ILE A 1 99 ? 2.621 -5.130 -14.100 1.00 94.56 99 ILE A O 1
ATOM 763 N N . LYS A 1 100 ? 1.414 -6.674 -12.988 1.00 96.25 100 LYS A N 1
ATOM 764 C CA . LYS A 1 100 ? 0.135 -5.973 -13.107 1.00 96.25 100 LYS A CA 1
ATOM 765 C C . LYS A 1 100 ? -0.041 -5.036 -11.922 1.00 96.25 100 LYS A C 1
ATOM 767 O O . LYS A 1 100 ? 0.024 -5.480 -10.776 1.00 96.25 100 LYS A O 1
ATOM 772 N N . CYS A 1 101 ? -0.328 -3.777 -12.212 1.00 96.75 101 CYS A N 1
ATOM 773 C CA . CYS A 1 101 ? -0.707 -2.775 -11.229 1.00 96.75 101 CYS A CA 1
ATOM 774 C C . CYS A 1 101 ? -2.206 -2.502 -11.363 1.00 96.75 101 CYS A C 1
ATOM 776 O O . CYS A 1 101 ? -2.678 -2.257 -12.475 1.00 96.75 101 CYS A O 1
ATOM 778 N N . LEU A 1 102 ? -2.960 -2.595 -10.267 1.00 97.62 102 LEU A N 1
ATOM 779 C CA . LEU A 1 102 ? -4.420 -2.481 -10.275 1.00 97.62 102 LEU A CA 1
ATOM 780 C C . LEU A 1 102 ? -4.935 -1.636 -9.095 1.00 97.62 102 LEU A C 1
ATOM 782 O O . LEU A 1 102 ? -4.327 -1.659 -8.023 1.00 97.62 102 LEU A O 1
ATOM 786 N N . PRO A 1 103 ? -6.093 -0.961 -9.236 1.00 98.19 103 PRO A N 1
ATOM 787 C CA . PRO A 1 103 ? -6.770 -0.318 -8.112 1.00 98.19 103 PRO A CA 1
ATOM 788 C C . PRO A 1 103 ? -7.135 -1.316 -7.018 1.00 98.19 103 PRO A C 1
ATOM 790 O O . PRO A 1 103 ? -7.820 -2.310 -7.270 1.00 98.19 103 PRO A O 1
ATOM 793 N N . GLY A 1 104 ? -6.709 -1.041 -5.784 1.00 96.56 104 GLY A N 1
ATOM 794 C CA . GLY A 1 104 ? -6.986 -1.920 -4.647 1.00 96.56 104 GLY A CA 1
ATOM 795 C C . GLY A 1 104 ? -8.471 -1.970 -4.278 1.00 96.56 104 GLY A C 1
ATOM 796 O O . GLY A 1 104 ? -8.955 -2.989 -3.789 1.00 96.56 104 GLY A O 1
ATOM 797 N N . ASP A 1 105 ? -9.237 -0.932 -4.613 1.00 97.31 105 ASP A N 1
ATOM 798 C CA . ASP A 1 105 ? -10.693 -0.914 -4.451 1.00 97.31 105 ASP A CA 1
ATOM 799 C C . ASP A 1 105 ? -11.422 -2.073 -5.156 1.00 97.31 105 ASP A C 1
ATOM 801 O O . ASP A 1 105 ? -12.519 -2.443 -4.731 1.00 97.31 105 ASP A O 1
ATOM 805 N N . LEU A 1 106 ? -10.811 -2.692 -6.177 1.00 96.00 106 LEU A N 1
ATOM 806 C CA . LEU A 1 106 ? -11.339 -3.898 -6.828 1.00 96.00 106 LEU A CA 1
ATOM 807 C C . LEU A 1 106 ? -11.417 -5.104 -5.878 1.00 96.00 106 LEU A C 1
ATOM 809 O O . LEU A 1 106 ? -12.247 -5.994 -6.069 1.00 96.00 106 LEU A O 1
ATOM 813 N N . PHE A 1 107 ? -10.570 -5.133 -4.850 1.00 94.00 107 PHE A N 1
ATOM 814 C CA . PHE A 1 107 ? -10.401 -6.278 -3.957 1.00 94.00 107 PHE A CA 1
ATOM 815 C C . PHE A 1 107 ? -10.907 -5.987 -2.538 1.00 94.00 107 PHE A C 1
ATOM 817 O O . PHE A 1 107 ? -11.448 -6.871 -1.876 1.00 94.00 107 PHE A O 1
ATOM 824 N N . LEU A 1 108 ? -10.760 -4.745 -2.061 1.00 94.25 108 LEU A N 1
ATOM 825 C CA . LEU A 1 108 ? -10.806 -4.438 -0.621 1.00 94.25 108 LEU A CA 1
ATOM 826 C C . LEU A 1 108 ? -12.134 -3.910 -0.099 1.00 94.25 108 LEU A C 1
ATOM 828 O O . LEU A 1 108 ? -12.370 -3.900 1.109 1.00 94.25 108 LEU A O 1
ATOM 832 N N . ARG A 1 109 ? -13.061 -3.556 -0.987 1.00 92.25 109 ARG A N 1
ATOM 833 C CA . ARG A 1 109 ? -14.393 -3.086 -0.582 1.00 92.25 109 ARG A CA 1
ATOM 834 C C . ARG A 1 109 ? -15.307 -4.198 -0.054 1.00 92.25 109 ARG A C 1
ATOM 836 O O . ARG A 1 109 ? -16.330 -3.904 0.551 1.00 92.25 109 ARG A O 1
ATOM 843 N N . GLN A 1 110 ? -14.953 -5.467 -0.264 1.00 89.62 110 GLN A N 1
ATOM 844 C CA . GLN A 1 110 ? -15.835 -6.606 0.023 1.00 89.62 110 GLN A CA 1
ATOM 845 C C . GLN A 1 110 ? -15.886 -7.007 1.506 1.00 89.62 110 GLN A C 1
ATOM 847 O O . GLN A 1 110 ? -16.826 -7.686 1.918 1.00 89.62 110 GLN A O 1
ATOM 852 N N . LYS A 1 111 ? -14.891 -6.620 2.317 1.00 88.31 111 LYS A N 1
ATOM 853 C CA . LYS A 1 111 ? -14.815 -6.963 3.746 1.00 88.31 111 LYS A CA 1
ATOM 854 C C . LYS A 1 111 ? -14.332 -5.768 4.582 1.00 88.31 111 LYS A C 1
ATOM 856 O O . LYS A 1 111 ? -13.585 -4.951 4.053 1.00 88.31 111 LYS A O 1
ATOM 861 N N . PRO A 1 112 ? -14.691 -5.679 5.880 1.00 93.25 112 PRO A N 1
ATOM 862 C CA . PRO A 1 112 ? -14.288 -4.560 6.732 1.00 93.25 112 PRO A CA 1
ATOM 863 C C . PRO A 1 112 ? -12.779 -4.464 6.949 1.00 93.25 112 PRO A C 1
ATOM 865 O O . PRO A 1 112 ? -12.216 -5.321 7.622 1.00 93.25 112 PRO A O 1
ATOM 868 N N . VAL A 1 113 ? -12.133 -3.396 6.478 1.00 94.25 113 VAL A N 1
ATOM 869 C CA . VAL A 1 113 ? -10.694 -3.161 6.690 1.00 94.25 113 VAL A CA 1
ATOM 870 C C . VAL A 1 113 ? -10.481 -2.256 7.903 1.00 94.25 113 VAL A C 1
ATOM 872 O O . VAL A 1 113 ? -10.883 -1.100 7.899 1.00 94.25 113 VAL A O 1
ATOM 875 N N . GLY A 1 114 ? -9.849 -2.773 8.956 1.00 93.50 114 GLY A N 1
ATOM 876 C CA . GLY A 1 114 ? -9.538 -2.010 10.169 1.00 93.50 114 GLY A CA 1
ATOM 877 C C . GLY A 1 114 ? -8.171 -1.326 10.138 1.00 93.50 114 GLY A C 1
ATOM 878 O O . GLY A 1 114 ? -7.966 -0.334 10.835 1.00 93.50 114 GLY A O 1
ATOM 879 N N . PHE A 1 115 ? -7.233 -1.847 9.343 1.00 94.94 115 PHE A N 1
ATOM 880 C CA . PHE A 1 115 ? -5.861 -1.351 9.315 1.00 94.94 115 PHE A CA 1
ATOM 881 C C . PHE A 1 115 ? -5.155 -1.649 7.989 1.00 94.94 115 PHE A C 1
ATOM 883 O O . PHE A 1 115 ? -5.371 -2.709 7.394 1.00 94.94 115 PHE A O 1
ATOM 890 N N . ILE A 1 116 ? -4.298 -0.730 7.543 1.00 95.56 116 ILE A N 1
ATOM 891 C CA . ILE A 1 116 ? -3.523 -0.814 6.298 1.00 95.56 116 ILE A CA 1
ATOM 892 C C . ILE A 1 116 ? -2.076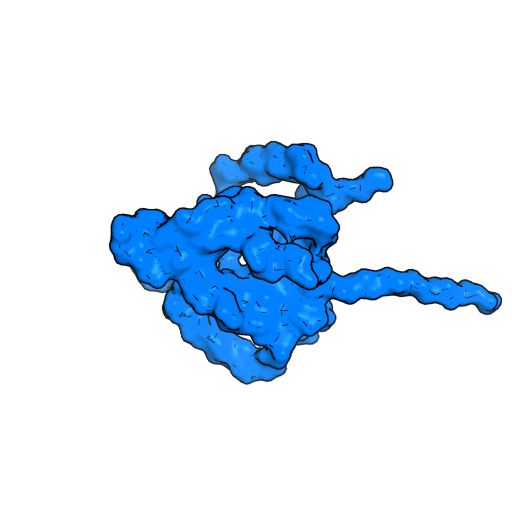 -0.400 6.587 1.00 95.56 116 ILE A C 1
ATOM 894 O O . ILE A 1 116 ? -1.861 0.570 7.310 1.00 95.56 116 ILE A O 1
ATOM 898 N N . LYS A 1 117 ? -1.087 -1.087 5.995 1.00 94.06 117 LYS A N 1
ATOM 899 C CA . LYS A 1 117 ? 0.240 -0.494 5.797 1.00 94.06 117 LYS A CA 1
ATOM 900 C C . LYS A 1 117 ? 0.473 -0.173 4.332 1.00 94.06 117 LYS A C 1
ATOM 902 O O . LYS A 1 117 ? -0.019 -0.859 3.443 1.00 94.06 117 LYS A O 1
ATOM 907 N N . ILE A 1 118 ? 1.231 0.885 4.092 1.00 95.31 118 ILE A N 1
ATOM 908 C CA . ILE A 1 118 ? 1.708 1.266 2.771 1.00 95.31 118 ILE A CA 1
ATOM 909 C C . ILE A 1 118 ? 3.213 1.521 2.878 1.00 95.31 118 ILE A C 1
ATOM 911 O O . ILE A 1 118 ? 3.647 2.389 3.625 1.00 95.31 118 ILE A O 1
ATOM 915 N N . ASP A 1 119 ? 3.997 0.720 2.167 1.00 91.69 119 ASP A N 1
ATOM 916 C CA . ASP A 1 119 ? 5.461 0.800 2.071 1.00 91.69 119 ASP A CA 1
ATOM 917 C C . ASP A 1 119 ? 5.806 0.264 0.683 1.00 91.69 119 ASP A C 1
ATOM 919 O O . ASP A 1 119 ? 5.843 -0.936 0.424 1.00 91.69 119 ASP A O 1
ATOM 923 N N . VAL A 1 120 ? 5.803 1.188 -0.272 1.00 91.38 120 VAL A N 1
ATOM 924 C CA . VAL A 1 120 ? 5.820 0.890 -1.714 1.00 91.38 120 VAL A CA 1
ATOM 925 C C . VAL A 1 120 ? 6.836 1.755 -2.461 1.00 91.38 120 VAL A C 1
ATOM 927 O O . VAL A 1 120 ? 6.818 1.801 -3.689 1.00 91.38 120 VAL A O 1
ATOM 930 N N . GLU A 1 121 ? 7.724 2.414 -1.715 1.00 88.56 121 GLU A N 1
ATOM 931 C CA . GLU A 1 121 ? 8.911 3.121 -2.195 1.00 88.56 121 GLU A CA 1
ATOM 932 C C . GLU A 1 121 ? 8.637 4.116 -3.328 1.00 88.56 121 GLU A C 1
ATOM 934 O O . GLU A 1 121 ? 9.157 3.995 -4.439 1.00 88.56 121 GLU A O 1
ATOM 939 N N . GLY A 1 122 ? 7.803 5.115 -3.039 1.00 86.75 122 GLY A N 1
ATOM 940 C CA . GLY A 1 122 ? 7.498 6.245 -3.919 1.00 86.75 122 GLY A CA 1
ATOM 941 C C . GLY A 1 122 ? 6.132 6.165 -4.608 1.00 86.75 122 GLY A C 1
ATOM 942 O O . GLY A 1 122 ? 5.714 7.122 -5.266 1.00 86.75 122 GLY A O 1
ATOM 943 N N . ALA A 1 123 ? 5.412 5.049 -4.458 1.00 93.31 123 ALA A N 1
ATOM 944 C CA . ALA A 1 123 ? 4.074 4.846 -5.021 1.00 93.31 123 ALA A CA 1
ATOM 945 C C . ALA A 1 123 ? 2.930 5.071 -4.009 1.00 93.31 123 ALA A C 1
ATOM 947 O O . ALA A 1 123 ? 1.777 4.758 -4.301 1.00 93.31 123 ALA A O 1
ATOM 948 N N . GLU A 1 124 ? 3.205 5.617 -2.822 1.00 95.75 124 GLU A N 1
ATOM 949 C CA . GLU A 1 124 ? 2.267 5.637 -1.690 1.00 95.75 124 GLU A CA 1
ATOM 950 C C . GLU A 1 124 ? 0.953 6.337 -2.037 1.00 95.75 124 GLU A C 1
ATOM 952 O O . GLU A 1 124 ? -0.132 5.827 -1.767 1.00 95.75 124 GLU A O 1
ATOM 957 N N . PHE A 1 125 ? 1.045 7.503 -2.675 1.00 97.44 125 PHE A N 1
ATOM 958 C CA . PHE A 1 125 ? -0.122 8.308 -3.034 1.00 97.44 125 PHE A CA 1
ATOM 959 C C . PHE A 1 125 ? -0.890 7.734 -4.229 1.00 97.44 125 PHE A C 1
ATOM 961 O O . PHE A 1 125 ? -2.105 7.912 -4.314 1.00 97.44 125 PHE A O 1
ATOM 968 N N . ASP A 1 126 ? -0.209 7.003 -5.118 1.00 97.50 126 ASP A N 1
ATOM 969 C CA . ASP A 1 126 ? -0.862 6.244 -6.190 1.00 97.50 126 ASP A CA 1
ATOM 970 C C . ASP A 1 126 ? -1.692 5.099 -5.587 1.00 97.50 126 ASP A C 1
ATOM 972 O O . ASP A 1 126 ? -2.854 4.909 -5.949 1.00 97.50 126 ASP A O 1
ATOM 976 N N . VAL A 1 127 ? -1.139 4.407 -4.583 1.00 98.12 127 VAL A N 1
ATOM 977 C CA . VAL A 1 127 ? -1.861 3.397 -3.800 1.00 98.12 127 VAL A CA 1
ATOM 978 C C . VAL A 1 127 ? -3.043 4.021 -3.067 1.00 98.12 127 VAL A C 1
ATOM 980 O O . VAL A 1 127 ? -4.155 3.534 -3.250 1.00 98.12 127 VAL A O 1
ATOM 983 N N . LEU A 1 128 ? -2.842 5.101 -2.296 1.00 98.44 128 LEU A N 1
ATOM 984 C CA . LEU A 1 128 ? -3.910 5.792 -1.555 1.00 98.44 128 LEU A CA 1
ATOM 985 C C . LEU A 1 128 ? -5.082 6.173 -2.466 1.00 98.44 128 LEU A C 1
ATOM 987 O O . LEU A 1 128 ? -6.235 5.938 -2.108 1.00 98.44 128 LEU A O 1
ATOM 991 N N . LYS A 1 129 ? -4.798 6.699 -3.664 1.00 98.50 129 LYS A N 1
ATOM 992 C CA . LYS A 1 129 ? -5.821 7.015 -4.669 1.00 98.50 129 LYS A CA 1
ATOM 993 C C . LYS A 1 129 ? -6.524 5.750 -5.188 1.00 98.50 129 LYS A C 1
ATOM 995 O O . LYS A 1 129 ? -7.740 5.755 -5.351 1.00 98.50 129 LYS A O 1
ATOM 1000 N N . GLY A 1 130 ? -5.798 4.651 -5.396 1.00 98.00 130 GLY A N 1
ATOM 1001 C CA . GLY A 1 130 ? -6.356 3.359 -5.826 1.00 98.00 130 GLY A CA 1
ATOM 1002 C C . GLY A 1 130 ? -7.200 2.617 -4.781 1.00 98.00 130 GLY A C 1
ATOM 1003 O O . GLY A 1 130 ? -7.956 1.713 -5.144 1.00 98.00 130 GLY A O 1
ATOM 1004 N N . ILE A 1 131 ? -7.082 2.980 -3.500 1.00 98.06 131 ILE A N 1
ATOM 1005 C CA . ILE A 1 131 ? -7.876 2.428 -2.385 1.00 98.06 131 ILE A CA 1
ATOM 1006 C C . ILE A 1 131 ? -8.813 3.464 -1.752 1.00 98.06 131 ILE A C 1
ATOM 1008 O O . ILE A 1 131 ? -9.294 3.265 -0.634 1.00 98.06 131 ILE A O 1
ATOM 1012 N N . GLN A 1 132 ? -9.055 4.586 -2.432 1.00 98.31 132 GLN A N 1
ATOM 1013 C CA . GLN A 1 132 ? -9.774 5.718 -1.858 1.00 98.31 132 GLN A CA 1
ATOM 1014 C C . GLN A 1 132 ? -11.151 5.315 -1.317 1.00 98.31 132 GLN A C 1
ATOM 1016 O O . GLN A 1 132 ? -11.484 5.643 -0.179 1.00 98.31 132 GLN A O 1
ATOM 1021 N N . GLY A 1 133 ? -11.941 4.554 -2.077 1.00 97.94 133 GLY A N 1
ATOM 1022 C CA . GLY A 1 133 ? -13.266 4.161 -1.606 1.00 97.94 133 GLY A CA 1
ATOM 1023 C C . GLY A 1 133 ? -13.225 3.131 -0.482 1.00 97.94 133 GLY A C 1
ATOM 1024 O O . GLY A 1 133 ? -14.130 3.105 0.344 1.00 97.94 133 GLY A O 1
ATOM 1025 N N . THR A 1 134 ? -12.178 2.310 -0.394 1.00 97.88 134 THR A N 1
ATOM 1026 C CA . THR A 1 134 ? -11.924 1.448 0.771 1.00 97.88 134 THR A CA 1
ATOM 1027 C C . THR A 1 134 ? -11.658 2.294 2.018 1.00 97.88 134 THR A C 1
ATOM 1029 O O . THR A 1 134 ? -12.195 1.992 3.085 1.00 97.88 134 THR A O 1
ATOM 1032 N N . ILE A 1 135 ? -10.875 3.370 1.890 1.00 97.94 135 ILE A N 1
ATOM 1033 C CA . ILE A 1 135 ? -10.580 4.306 2.986 1.00 97.94 135 ILE A CA 1
ATOM 1034 C C . ILE A 1 135 ? -11.845 5.046 3.429 1.00 97.94 135 ILE A C 1
ATOM 1036 O O . ILE A 1 135 ? -12.126 5.116 4.624 1.00 97.94 135 ILE A O 1
ATOM 1040 N N . GLU A 1 136 ? -12.626 5.566 2.484 1.00 97.12 136 GLU A N 1
ATOM 1041 C CA . GLU A 1 136 ? -13.884 6.265 2.766 1.00 97.12 136 GLU A CA 1
ATOM 1042 C C . GLU A 1 136 ? -14.913 5.343 3.432 1.00 97.12 136 GLU A C 1
ATOM 1044 O O . GLU A 1 136 ? -15.563 5.743 4.399 1.00 97.12 136 GLU A O 1
ATOM 1049 N N . LEU A 1 137 ? -15.026 4.098 2.957 1.00 97.19 137 LEU A N 1
ATOM 1050 C CA . LEU A 1 137 ? -16.000 3.126 3.448 1.00 97.19 137 LEU A CA 1
ATOM 1051 C C . LEU A 1 137 ? -15.658 2.595 4.844 1.00 97.19 137 LEU A C 1
ATOM 1053 O O . LEU A 1 137 ? -16.530 2.528 5.709 1.00 97.19 137 LEU A O 1
ATOM 1057 N N . TRP A 1 138 ? -14.408 2.179 5.060 1.00 96.50 138 TRP A N 1
ATOM 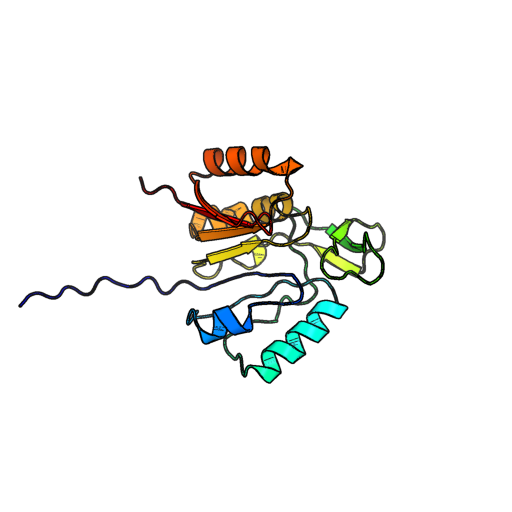1058 C CA . TRP A 1 138 ? -14.028 1.440 6.269 1.00 96.50 138 TRP A CA 1
ATOM 1059 C C . TRP A 1 138 ? -13.274 2.263 7.303 1.00 96.50 138 TRP A C 1
ATOM 1061 O O . TRP A 1 138 ? -13.203 1.847 8.459 1.00 96.50 138 TRP A O 1
ATOM 1071 N N . ARG A 1 139 ? -12.744 3.429 6.914 1.00 96.94 139 ARG A N 1
ATOM 1072 C CA . ARG A 1 139 ? -12.006 4.341 7.798 1.00 96.94 139 ARG A CA 1
ATOM 1073 C C . ARG A 1 139 ? -10.883 3.637 8.593 1.00 96.94 139 ARG A C 1
ATOM 1075 O O . ARG A 1 139 ? -10.824 3.793 9.814 1.00 96.94 139 ARG A O 1
ATOM 1082 N N . PRO A 1 140 ? -9.996 2.846 7.951 1.00 96.56 140 PRO A N 1
ATOM 1083 C CA . PRO A 1 140 ? -8.943 2.113 8.653 1.00 96.56 140 PRO A CA 1
ATOM 1084 C C . PRO A 1 140 ? -7.904 3.058 9.262 1.00 96.56 140 PRO A C 1
ATOM 1086 O O . PRO A 1 140 ? -7.683 4.153 8.746 1.00 96.56 140 PRO A O 1
ATOM 1089 N N . GLY A 1 141 ? -7.196 2.609 10.300 1.00 96.75 141 GLY A N 1
ATOM 1090 C CA . GLY A 1 141 ? -5.895 3.197 10.637 1.00 96.75 141 GLY A CA 1
ATOM 1091 C C . GLY A 1 141 ? -4.866 2.853 9.555 1.00 96.75 141 GLY A C 1
ATOM 1092 O O . GLY A 1 141 ? -4.907 1.754 9.000 1.00 96.75 141 GLY A O 1
ATOM 1093 N N . ILE A 1 142 ? -3.951 3.766 9.236 1.00 96.94 142 ILE A N 1
ATOM 1094 C CA . ILE A 1 142 ? -2.973 3.569 8.160 1.00 96.94 142 ILE A CA 1
ATOM 1095 C C . ILE A 1 142 ? -1.570 3.846 8.694 1.00 96.94 142 ILE A C 1
ATOM 1097 O O . ILE A 1 142 ? -1.298 4.928 9.202 1.00 96.94 142 ILE A O 1
ATOM 1101 N N . LEU A 1 143 ? -0.677 2.867 8.575 1.00 95.88 143 LEU A N 1
ATOM 1102 C CA . LEU A 1 143 ? 0.759 3.054 8.761 1.00 95.88 143 LEU A CA 1
ATOM 1103 C C . LEU A 1 143 ? 1.401 3.237 7.385 1.00 95.88 143 LEU A C 1
ATOM 1105 O O . LEU A 1 143 ? 1.369 2.322 6.571 1.00 95.88 143 LEU A O 1
ATOM 1109 N N . ILE A 1 144 ? 1.963 4.400 7.098 1.00 94.94 144 ILE A N 1
ATOM 1110 C CA . ILE A 1 144 ? 2.492 4.725 5.773 1.00 94.94 144 ILE A CA 1
ATOM 1111 C C . ILE A 1 144 ? 3.940 5.208 5.871 1.00 94.94 144 ILE A C 1
ATOM 1113 O O . ILE A 1 144 ? 4.255 6.076 6.682 1.00 94.94 144 ILE A O 1
ATOM 1117 N N . GLU A 1 145 ? 4.824 4.632 5.063 1.00 93.19 145 GLU A N 1
ATOM 1118 C CA . GLU A 1 145 ? 6.208 5.083 4.900 1.00 93.19 145 GLU A CA 1
ATOM 1119 C C . GLU A 1 145 ? 6.256 6.124 3.786 1.00 93.19 145 GLU A C 1
ATOM 1121 O O . GLU A 1 145 ? 5.986 5.798 2.638 1.00 93.19 145 GLU A O 1
ATOM 1126 N N . VAL A 1 146 ? 6.547 7.382 4.124 1.00 93.00 146 VAL A N 1
ATOM 1127 C CA . VAL A 1 146 ? 6.512 8.500 3.168 1.00 93.00 146 VAL A CA 1
ATOM 1128 C C . VAL A 1 146 ? 7.883 9.140 3.078 1.00 93.00 146 VAL A C 1
ATOM 1130 O O . VAL A 1 146 ? 8.402 9.645 4.073 1.00 93.00 146 VAL A O 1
ATOM 1133 N N . TRP A 1 147 ? 8.449 9.188 1.875 1.00 90.81 147 TRP A N 1
ATOM 1134 C CA . TRP A 1 147 ? 9.728 9.852 1.644 1.00 90.81 147 TRP A CA 1
ATOM 1135 C C . TRP A 1 147 ? 9.718 11.326 2.097 1.00 90.81 147 TRP A C 1
ATOM 1137 O O . TRP A 1 147 ? 8.684 11.989 1.962 1.00 90.81 147 TRP A O 1
ATOM 1147 N N . PRO A 1 148 ? 10.841 11.856 2.626 1.00 91.12 148 PRO A N 1
ATOM 1148 C CA . PRO A 1 148 ? 10.922 13.207 3.193 1.00 91.12 148 PRO A CA 1
ATOM 1149 C C . PRO A 1 148 ? 10.311 14.318 2.331 1.00 91.12 148 PRO A C 1
ATOM 1151 O O . PRO A 1 148 ? 9.585 15.179 2.823 1.00 91.12 148 PRO A O 1
ATOM 1154 N N . GLU A 1 149 ? 10.548 14.280 1.026 1.00 92.50 149 GLU A N 1
ATOM 1155 C CA . GLU A 1 149 ? 10.067 15.265 0.061 1.00 92.50 149 GLU A CA 1
ATOM 1156 C C . GLU A 1 149 ? 8.544 15.243 -0.149 1.00 92.50 149 GLU A C 1
ATOM 1158 O O . GLU A 1 149 ? 7.986 16.201 -0.680 1.00 92.50 149 GLU A O 1
ATOM 1163 N N . ARG A 1 150 ? 7.857 14.182 0.288 1.00 94.50 150 ARG A N 1
ATOM 1164 C CA . ARG A 1 150 ? 6.403 14.004 0.158 1.00 94.50 150 ARG A CA 1
ATOM 1165 C C . ARG A 1 150 ? 5.646 14.236 1.475 1.00 94.50 150 ARG A C 1
ATOM 1167 O O . ARG A 1 150 ? 4.436 14.025 1.528 1.00 94.50 150 ARG A O 1
ATOM 1174 N N . HIS A 1 151 ? 6.303 14.683 2.551 1.00 94.38 151 HIS A N 1
ATOM 1175 C CA . HIS A 1 151 ? 5.641 14.901 3.854 1.00 94.38 151 HIS A CA 1
ATOM 1176 C C . HIS A 1 151 ? 4.506 15.936 3.781 1.00 94.38 151 HIS A C 1
ATOM 1178 O O . HIS A 1 151 ? 3.469 15.764 4.423 1.00 94.38 151 HIS A O 1
ATOM 1184 N N . GLN A 1 152 ? 4.654 16.973 2.951 1.00 96.12 152 GLN A N 1
ATOM 1185 C CA . GLN A 1 152 ? 3.597 17.968 2.738 1.00 96.12 152 GLN A CA 1
ATOM 1186 C C . GLN A 1 152 ? 2.364 17.371 2.041 1.00 96.12 152 GLN A C 1
ATOM 1188 O O . GLN A 1 152 ? 1.228 17.736 2.361 1.00 96.12 152 GLN A O 1
ATOM 1193 N N . ASP A 1 153 ? 2.569 16.423 1.126 1.00 97.38 153 ASP A N 1
ATOM 1194 C CA . ASP A 1 153 ? 1.473 15.719 0.462 1.00 97.38 153 ASP A CA 1
ATOM 1195 C C . ASP A 1 153 ? 0.697 14.860 1.462 1.00 97.38 153 ASP A C 1
ATOM 1197 O O . ASP A 1 153 ? -0.528 14.806 1.393 1.00 97.38 153 ASP A O 1
ATOM 1201 N N . LEU A 1 154 ? 1.381 14.241 2.434 1.00 97.38 154 LEU A N 1
ATOM 1202 C CA . LEU A 1 154 ? 0.721 13.466 3.488 1.00 97.38 154 LEU A CA 1
ATOM 1203 C C . LEU A 1 154 ? -0.162 14.361 4.361 1.00 97.38 154 LEU A C 1
ATOM 1205 O O . LEU A 1 154 ? -1.292 13.981 4.668 1.00 97.38 154 LEU A O 1
ATOM 1209 N N . SER A 1 155 ? 0.327 15.549 4.732 1.00 96.75 155 SER A N 1
ATOM 1210 C CA . SER A 1 155 ? -0.476 16.533 5.471 1.00 96.75 155 SER A CA 1
ATOM 1211 C C . SER A 1 155 ? -1.718 16.928 4.675 1.00 96.75 155 SER A C 1
ATOM 1213 O O . SER A 1 155 ? -2.829 16.859 5.190 1.00 96.75 155 SER A O 1
ATOM 1215 N N . SER A 1 156 ? -1.536 17.263 3.397 1.00 97.94 156 SER A N 1
ATOM 1216 C CA . SER A 1 156 ? -2.631 17.675 2.509 1.00 97.94 156 SER A CA 1
ATOM 1217 C C . SER A 1 156 ? -3.660 16.556 2.316 1.00 97.94 156 SER A C 1
ATOM 1219 O O . SER A 1 156 ? -4.865 16.801 2.295 1.00 97.94 156 SER A O 1
ATOM 1221 N N . TRP A 1 157 ? -3.194 15.309 2.208 1.00 98.31 157 TRP A N 1
ATOM 1222 C CA . TRP A 1 157 ? -4.054 14.133 2.135 1.00 98.31 157 TRP A CA 1
ATOM 1223 C C . TRP A 1 157 ? -4.836 13.924 3.439 1.00 98.31 157 TRP A C 1
ATOM 1225 O O . TRP A 1 157 ? -6.039 13.674 3.397 1.00 98.31 157 TRP A O 1
ATOM 1235 N N . CYS A 1 158 ? -4.190 14.081 4.599 1.00 98.19 158 CYS A N 1
ATOM 1236 C CA . CYS A 1 158 ? -4.861 13.982 5.895 1.00 98.19 158 CYS A CA 1
ATOM 1237 C C . CYS A 1 158 ? -6.012 14.989 6.014 1.00 98.19 158 CYS A C 1
ATOM 1239 O O . CYS A 1 158 ? -7.131 14.591 6.341 1.00 98.19 158 CYS A O 1
ATOM 1241 N N . ASP A 1 159 ? -5.766 16.253 5.663 1.00 97.56 159 ASP A N 1
ATOM 1242 C CA . ASP A 1 159 ? -6.782 17.309 5.699 1.00 97.56 159 ASP A CA 1
ATOM 1243 C C . ASP A 1 159 ? -7.964 16.992 4.768 1.00 97.56 159 ASP A C 1
ATOM 1245 O O . ASP A 1 159 ? -9.125 17.095 5.167 1.00 97.56 159 ASP A O 1
ATOM 1249 N N . ALA A 1 160 ? -7.679 16.541 3.542 1.00 97.62 160 ALA A N 1
ATOM 1250 C CA . ALA A 1 160 ? -8.700 16.236 2.541 1.00 97.62 160 ALA A CA 1
ATOM 1251 C C . ALA A 1 160 ? -9.591 15.038 2.919 1.00 97.62 160 ALA A C 1
ATOM 1253 O O . ALA A 1 160 ? -10.784 15.038 2.620 1.00 97.62 160 ALA A O 1
ATOM 1254 N N . PHE A 1 161 ? -9.028 14.022 3.578 1.00 97.31 161 PHE A N 1
ATOM 1255 C CA . PHE A 1 161 ? -9.729 12.778 3.913 1.00 97.31 161 PHE A CA 1
ATOM 1256 C C . PHE A 1 161 ? -10.181 12.698 5.380 1.00 97.31 161 PHE A C 1
ATOM 1258 O O . PHE A 1 161 ? -10.688 11.659 5.817 1.00 97.31 161 PHE A O 1
ATOM 1265 N N . GLY A 1 162 ? -10.014 13.769 6.163 1.00 97.81 162 GLY A N 1
ATOM 1266 C CA . GLY A 1 162 ? -10.387 13.801 7.580 1.00 97.81 162 GLY A CA 1
ATOM 1267 C C . GLY A 1 162 ? -9.575 12.815 8.423 1.00 97.81 162 GLY A C 1
ATOM 1268 O O . GLY A 1 162 ? -10.130 12.078 9.242 1.00 97.81 162 GLY A O 1
ATOM 1269 N N . TYR A 1 163 ? -8.275 12.736 8.170 1.00 98.31 163 TYR A N 1
ATOM 1270 C CA . TYR A 1 163 ? -7.298 11.960 8.929 1.00 98.31 163 TYR A CA 1
ATOM 1271 C C . TYR A 1 163 ? -6.355 12.899 9.686 1.00 98.31 163 TYR A C 1
ATOM 1273 O O . TYR A 1 163 ? -6.253 14.081 9.380 1.00 98.31 163 TYR A O 1
ATOM 1281 N N . ALA A 1 164 ? -5.651 12.368 10.680 1.00 97.75 164 ALA A N 1
ATOM 1282 C CA . ALA A 1 164 ? -4.568 13.070 11.356 1.00 97.75 164 ALA A CA 1
ATOM 1283 C C . ALA A 1 164 ? -3.399 12.122 11.620 1.00 97.75 164 ALA A C 1
ATOM 1285 O O . ALA A 1 164 ? -3.608 10.946 11.936 1.00 97.75 164 ALA A O 1
ATOM 1286 N N . VAL A 1 165 ? -2.178 12.653 11.551 1.00 96.81 165 VAL A N 1
ATOM 1287 C CA . VAL A 1 165 ? -0.977 11.968 12.043 1.00 96.81 165 VAL A CA 1
ATOM 1288 C C . VAL A 1 165 ? -1.098 11.824 13.559 1.00 96.81 165 VAL A C 1
ATOM 1290 O O . VAL A 1 165 ? -1.207 12.813 14.281 1.00 96.81 165 VAL A O 1
ATOM 1293 N N . ARG A 1 166 ? -1.128 10.580 14.039 1.00 95.94 166 ARG A N 1
ATOM 1294 C CA . ARG A 1 166 ? -1.202 10.242 15.467 1.00 95.94 166 ARG A CA 1
ATOM 1295 C C . ARG A 1 166 ? 0.170 9.934 16.040 1.00 95.94 166 ARG A C 1
ATOM 1297 O O . ARG A 1 166 ? 0.452 10.334 17.163 1.00 95.94 166 ARG A O 1
ATOM 1304 N N . GLU A 1 167 ? 1.012 9.263 15.260 1.00 94.31 167 GLU A N 1
ATOM 1305 C CA . GLU A 1 167 ? 2.388 8.951 15.638 1.00 94.31 167 GLU A CA 1
ATOM 1306 C C . GLU A 1 167 ? 3.325 9.071 14.434 1.00 94.31 167 GLU A C 1
ATOM 1308 O O . GLU A 1 167 ? 2.938 8.802 13.294 1.00 94.31 167 GLU A O 1
ATOM 1313 N N . THR A 1 168 ? 4.575 9.436 14.714 1.00 91.94 168 THR A N 1
ATOM 1314 C CA . THR A 1 168 ? 5.667 9.485 13.740 1.00 91.94 168 THR A CA 1
ATOM 1315 C C . THR A 1 168 ? 6.805 8.611 14.246 1.00 91.94 168 THR A C 1
ATOM 1317 O O . THR A 1 168 ? 7.215 8.722 15.401 1.00 91.94 168 THR A O 1
ATOM 1320 N N . PHE A 1 169 ? 7.353 7.782 13.364 1.00 86.44 169 PHE A N 1
ATOM 1321 C CA . PHE A 1 169 ? 8.482 6.892 13.617 1.00 86.44 169 PHE A CA 1
ATOM 1322 C C . PHE A 1 169 ? 9.676 7.377 12.777 1.00 86.44 169 PHE A C 1
ATOM 1324 O O . PHE A 1 169 ? 9.896 6.905 11.659 1.00 86.44 169 PHE A O 1
ATOM 1331 N N . PRO A 1 170 ? 10.434 8.369 13.282 1.00 62.97 170 PRO A N 1
ATOM 1332 C CA . PRO A 1 170 ? 11.344 9.182 12.473 1.00 62.97 170 PRO A CA 1
ATOM 1333 C C . PRO A 1 170 ? 12.576 8.442 11.943 1.00 62.97 170 PRO A C 1
ATOM 1335 O O . PRO A 1 170 ? 13.220 8.944 11.031 1.00 62.97 170 PRO A O 1
ATOM 1338 N N . LEU A 1 171 ? 12.915 7.268 12.484 1.00 71.94 171 LEU A N 1
ATOM 1339 C CA . LEU A 1 171 ? 14.051 6.486 11.982 1.00 71.94 171 LEU A CA 1
ATOM 1340 C C . LEU A 1 171 ? 13.803 5.936 10.570 1.00 71.94 171 LEU A C 1
ATOM 1342 O O . LEU A 1 171 ? 14.759 5.787 9.816 1.00 71.94 171 LEU A O 1
ATOM 1346 N N . ASP A 1 172 ? 12.535 5.714 10.211 1.00 70.50 172 ASP A N 1
ATOM 1347 C CA . ASP A 1 172 ? 12.148 5.015 8.983 1.00 70.50 172 ASP A CA 1
ATOM 1348 C C . ASP A 1 172 ? 11.122 5.810 8.153 1.00 70.50 172 ASP A C 1
ATOM 1350 O O . ASP A 1 172 ? 10.437 5.236 7.318 1.00 70.50 172 ASP A O 1
ATOM 1354 N N . ASN A 1 173 ? 10.936 7.113 8.413 1.00 86.50 173 ASN A N 1
ATOM 1355 C CA . ASN A 1 173 ? 9.907 7.950 7.766 1.00 86.50 173 ASN A CA 1
ATOM 1356 C C . ASN A 1 173 ? 8.487 7.340 7.775 1.00 86.50 173 ASN A C 1
ATOM 1358 O O . ASN A 1 173 ? 7.698 7.526 6.847 1.00 86.50 173 ASN A O 1
ATOM 1362 N N . ASN A 1 174 ? 8.164 6.590 8.828 1.00 91.50 174 ASN A N 1
ATOM 1363 C CA . ASN A 1 174 ? 6.876 5.930 8.984 1.00 91.50 174 ASN A CA 1
ATOM 1364 C C . ASN A 1 174 ? 5.919 6.832 9.780 1.00 91.50 174 ASN A C 1
ATOM 1366 O O . ASN A 1 174 ? 6.285 7.385 10.818 1.00 91.50 174 ASN A O 1
ATOM 1370 N N . PHE A 1 175 ? 4.678 6.944 9.320 1.00 94.94 175 PHE A N 1
ATOM 1371 C CA . PHE A 1 175 ? 3.626 7.748 9.936 1.00 94.94 175 PHE A CA 1
ATOM 1372 C C . PHE A 1 175 ? 2.407 6.880 10.194 1.00 94.94 175 PHE A C 1
ATOM 1374 O O . PHE A 1 175 ? 1.903 6.222 9.284 1.00 94.94 175 PHE A O 1
ATOM 1381 N N . PHE A 1 176 ? 1.902 6.896 11.423 1.00 96.12 176 PHE A N 1
ATOM 1382 C CA . PHE A 1 176 ? 0.592 6.338 11.716 1.00 96.12 176 PHE A CA 1
ATOM 1383 C C . PHE A 1 176 ? -0.455 7.445 11.632 1.00 96.12 176 PHE A C 1
ATOM 1385 O O . PHE A 1 176 ? -0.440 8.391 12.424 1.00 96.12 176 PHE A O 1
ATOM 1392 N N . VAL A 1 177 ? -1.373 7.314 10.679 1.00 97.31 177 VAL A N 1
ATOM 1393 C CA . VAL A 1 177 ? -2.520 8.204 10.503 1.00 97.31 177 VAL A CA 1
ATOM 1394 C C . VAL A 1 177 ? -3.811 7.472 10.850 1.00 97.31 177 VAL A C 1
ATOM 1396 O O . VAL A 1 177 ? -3.994 6.293 10.543 1.00 97.31 177 VAL A O 1
ATOM 1399 N N . ALA A 1 178 ? -4.736 8.178 11.490 1.00 97.69 178 ALA A N 1
ATOM 1400 C CA . ALA A 1 178 ? -6.043 7.638 11.850 1.00 97.69 178 ALA A CA 1
ATOM 1401 C C . ALA A 1 178 ? -7.149 8.664 11.577 1.00 97.69 178 ALA A C 1
ATOM 1403 O O . ALA A 1 178 ? -6.857 9.865 11.564 1.00 97.69 178 ALA A O 1
ATOM 1404 N N . PRO A 1 179 ? -8.406 8.218 11.396 1.00 97.50 179 PRO A N 1
ATOM 1405 C CA . PRO A 1 179 ? -9.550 9.113 11.301 1.00 97.50 179 PRO A CA 1
ATOM 1406 C C . PRO A 1 179 ? -9.560 10.162 12.419 1.00 97.50 179 PRO A C 1
ATOM 1408 O O . PRO A 1 179 ? -9.253 9.868 13.582 1.00 97.50 179 PRO A O 1
ATOM 1411 N N . VAL A 1 180 ? -9.928 11.393 12.079 1.00 95.19 180 VAL A N 1
ATOM 1412 C CA . VAL A 1 180 ? -10.366 12.365 13.081 1.00 95.19 180 VAL A CA 1
ATOM 1413 C C . VAL A 1 180 ? -11.768 11.938 13.513 1.00 95.19 180 VAL A C 1
ATOM 1415 O O . VAL A 1 180 ? -12.653 11.784 12.672 1.00 95.19 180 VAL A O 1
ATOM 1418 N N . GLU A 1 181 ? -11.950 11.656 14.802 1.00 81.81 181 GLU A N 1
ATOM 1419 C CA . GLU A 1 181 ? -13.288 11.456 15.362 1.00 81.81 181 GLU A CA 1
ATOM 1420 C C . GLU A 1 181 ? -13.991 12.818 15.389 1.00 81.81 181 GLU A C 1
ATOM 1422 O O . GLU A 1 181 ? -13.393 13.808 15.817 1.00 81.81 181 GLU A O 1
ATOM 1427 N N . GLY A 1 182 ? -15.207 12.865 14.839 1.00 57.56 182 GLY A N 1
ATOM 1428 C CA . GLY A 1 182 ? -16.067 14.051 14.845 1.00 57.56 182 GLY A CA 1
ATOM 1429 C C . GLY A 1 182 ? -16.876 14.183 16.124 1.00 57.56 182 GLY A C 1
ATOM 1430 O O . GLY A 1 182 ? -17.045 13.159 16.825 1.00 57.56 182 GLY A O 1
#

Radius of gyration: 16.71 Å; chains: 1; bounding box: 46×39×61 Å

Secondary structure (DSSP, 8-state):
---PPP-----EE-----SSS-HHHHHHHS--S-EE-----HHHHHHHHHHHHHHT--SEE-TTTTEEE-SS-EEEEEE-SSTT-GGG-EEEE-TT-SEEEE-THHHHTTS-EEEEEE--SS-HHHHHHHTHHHHHHH--EEEEE--GGGHHHHHHHHHHHTEEEEEEETTTTEEEEEEPP-

Foldseek 3Di:
DDDDDDPDPQAAEEEDDDPDDDPLVCLPPVVHQAYEYAAQDPVRVVNVVVVCVVSVRPRYHPVRYNEAEFLAWAAFAWDDPDPPPRLQIATHGDPDHPGIYAQCCVPQPPGAHAEYEARHRPRRVRNCNSCVVSCLPRQHWYKYQDDPVCVVVVVVVCVVSQKDFPDADPVRSITTIGHDDD

pLDDT: mean 83.89, std 19.71, range [27.34, 98.5]

Sequence (182 aa):
MDQTPCAARKGVCGHWCKYRKSFHIVSKFCSPSEIIIFEPNPNAIDILKINLSLNACSNVNIDYLGVALSSEPKIANVFYPISNNMGQAQMLEADHGVIKCLPGDLFLRQKPVGFIKIDVEGAEFDVLKGIQGTIELWRPGILIEVWPERHQDLSSWCDAFGYAVRETFPLDNNFFVAPVEG